Protein AF-A0A6L5EJZ2-F1 (afdb_monomer_lite)

Structure (mmCIF, N/CA/C/O backbone):
data_AF-A0A6L5EJZ2-F1
#
_entry.id   AF-A0A6L5EJZ2-F1
#
loop_
_atom_site.group_PDB
_atom_site.id
_atom_site.type_symbol
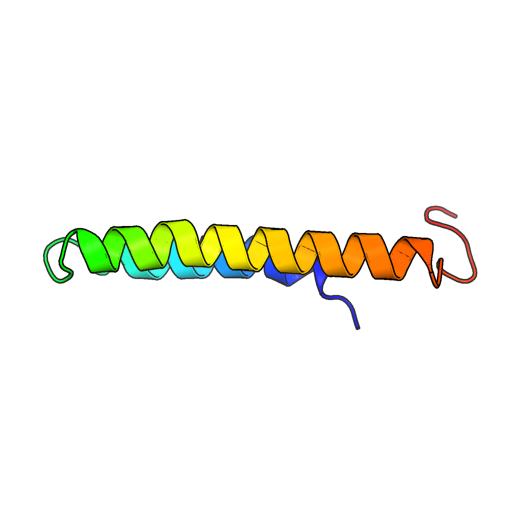_atom_site.label_atom_id
_atom_site.label_alt_id
_atom_site.label_comp_id
_atom_site.label_asym_id
_atom_site.label_entity_id
_atom_site.label_seq_id
_atom_site.pdbx_PDB_ins_code
_atom_site.Cartn_x
_atom_site.Cartn_y
_atom_site.Cartn_z
_atom_site.occupancy
_atom_site.B_iso_or_equiv
_atom_site.auth_seq_id
_atom_site.auth_comp_id
_atom_site.auth_asym_id
_atom_site.auth_atom_id
_atom_site.pdbx_PDB_model_num
ATOM 1 N N . MET A 1 1 ? 7.314 -8.915 -11.628 1.00 58.81 1 MET A N 1
ATOM 2 C CA . MET A 1 1 ? 6.006 -9.135 -10.959 1.00 58.81 1 MET A CA 1
ATOM 3 C C . MET A 1 1 ? 5.103 -7.935 -11.224 1.00 58.81 1 MET A C 1
ATOM 5 O O . MET A 1 1 ? 5.594 -6.819 -11.118 1.00 58.81 1 MET A O 1
ATOM 9 N N . ASN A 1 2 ? 3.823 -8.130 -11.562 1.00 83.88 2 ASN A N 1
ATOM 10 C CA . ASN A 1 2 ? 2.884 -7.017 -11.754 1.00 83.88 2 ASN A CA 1
ATOM 11 C C . ASN A 1 2 ? 2.362 -6.533 -10.390 1.00 83.88 2 ASN A C 1
ATOM 13 O O . ASN A 1 2 ? 1.561 -7.215 -9.758 1.00 83.88 2 ASN A O 1
ATOM 17 N N . LEU A 1 3 ? 2.846 -5.375 -9.935 1.00 92.88 3 LEU A N 1
ATOM 18 C CA . LEU A 1 3 ? 2.426 -4.750 -8.675 1.00 92.88 3 LEU A CA 1
ATOM 19 C C . LEU A 1 3 ? 1.357 -3.665 -8.875 1.00 92.88 3 LEU A C 1
ATOM 21 O O . LEU A 1 3 ? 0.899 -3.074 -7.903 1.00 92.88 3 LEU A O 1
ATOM 25 N N . LEU A 1 4 ? 0.938 -3.393 -10.116 1.00 93.06 4 LEU A N 1
ATOM 26 C CA . LEU A 1 4 ? 0.009 -2.300 -10.414 1.00 93.06 4 LEU A CA 1
ATOM 27 C C . LEU A 1 4 ? -1.337 -2.488 -9.716 1.00 93.06 4 LEU A C 1
ATOM 29 O O . LEU A 1 4 ? -1.908 -1.516 -9.231 1.00 93.06 4 LEU A O 1
ATOM 33 N N . PHE A 1 5 ? -1.819 -3.72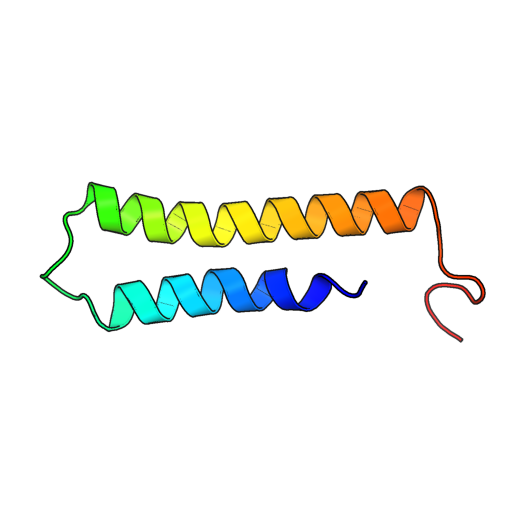6 -9.591 1.00 96.06 5 PHE A N 1
ATOM 34 C CA . PHE A 1 5 ? -3.103 -3.999 -8.943 1.00 96.06 5 PHE A CA 1
ATOM 35 C C . PHE A 1 5 ? -3.139 -3.582 -7.460 1.00 96.06 5 PHE A C 1
ATOM 37 O O . PHE A 1 5 ? -4.204 -3.237 -6.949 1.00 96.06 5 PHE A O 1
ATOM 44 N N . LEU A 1 6 ? -1.991 -3.540 -6.769 1.00 96.31 6 LEU A N 1
ATOM 45 C CA . LEU A 1 6 ? -1.914 -3.123 -5.362 1.00 96.31 6 LEU A CA 1
ATOM 46 C C . LEU A 1 6 ? -2.314 -1.654 -5.183 1.00 96.31 6 LEU A C 1
ATOM 48 O O . LEU A 1 6 ? -2.865 -1.307 -4.142 1.00 96.31 6 LEU A O 1
ATOM 52 N N . THR A 1 7 ? -2.109 -0.812 -6.204 1.00 96.31 7 THR A N 1
ATOM 53 C CA . THR A 1 7 ? -2.519 0.605 -6.175 1.00 96.31 7 THR A CA 1
ATOM 54 C C . THR A 1 7 ? -4.032 0.778 -6.017 1.00 96.31 7 THR A C 1
ATOM 56 O O . THR A 1 7 ? -4.484 1.802 -5.515 1.00 96.31 7 THR A O 1
ATOM 59 N N . PHE A 1 8 ? -4.807 -0.241 -6.397 1.00 97.19 8 PHE A N 1
ATOM 60 C CA . PHE A 1 8 ? -6.256 -0.285 -6.237 1.00 97.19 8 PHE A CA 1
ATOM 61 C C . PHE A 1 8 ? -6.701 -1.181 -5.074 1.00 97.19 8 PHE A C 1
ATOM 63 O O . PHE A 1 8 ? -7.676 -0.875 -4.389 1.00 97.19 8 PHE A O 1
ATOM 70 N N . VAL A 1 9 ? -5.987 -2.279 -4.810 1.00 98.00 9 VAL A N 1
ATOM 71 C CA . VAL A 1 9 ? -6.348 -3.200 -3.724 1.00 98.00 9 VAL A CA 1
ATOM 72 C C . VAL A 1 9 ? -6.111 -2.580 -2.351 1.00 98.00 9 VAL A C 1
ATOM 74 O O . VAL A 1 9 ? -6.959 -2.747 -1.480 1.00 98.00 9 VAL A O 1
ATOM 77 N N . PHE A 1 10 ? -5.021 -1.837 -2.133 1.00 98.12 10 PHE A N 1
ATOM 78 C CA . PHE A 1 10 ? -4.791 -1.216 -0.825 1.00 98.12 10 PHE A CA 1
ATOM 79 C C . PHE A 1 10 ? -5.909 -0.237 -0.429 1.00 98.12 10 PHE A C 1
ATOM 81 O O . PHE A 1 10 ? -6.452 -0.412 0.666 1.00 98.12 10 PHE A O 1
ATOM 88 N N . PRO A 1 11 ? -6.335 0.728 -1.274 1.00 98.19 11 PRO A N 1
ATOM 89 C CA . PRO A 1 11 ? -7.423 1.635 -0.927 1.00 98.19 11 PRO A CA 1
ATOM 90 C C . PRO A 1 11 ? -8.756 0.901 -0.807 1.00 98.19 11 PRO A C 1
ATOM 92 O O . PRO A 1 11 ? -9.554 1.246 0.059 1.00 98.19 11 PRO A O 1
ATOM 95 N N . LEU A 1 12 ? -8.989 -0.143 -1.614 1.00 98.25 12 LEU A N 1
ATOM 96 C CA . LEU A 1 12 ? -10.195 -0.965 -1.509 1.00 98.25 12 LEU A CA 1
ATOM 97 C C . LEU A 1 12 ? -10.270 -1.686 -0.157 1.00 98.25 12 LEU A C 1
ATOM 99 O O . LEU A 1 12 ? -11.313 -1.674 0.491 1.00 98.25 12 LEU A O 1
ATOM 103 N N . VAL A 1 13 ? -9.166 -2.275 0.303 1.00 98.12 13 VAL A N 1
ATOM 104 C CA . VAL A 1 13 ? -9.094 -2.909 1.626 1.00 98.12 13 VAL A CA 1
ATOM 105 C C . VAL A 1 13 ? -9.298 -1.871 2.729 1.00 98.12 13 VAL A C 1
ATOM 107 O O . VAL A 1 13 ? -10.089 -2.110 3.639 1.00 98.12 13 VAL A O 1
ATOM 110 N N . GLY A 1 14 ? -8.655 -0.702 2.632 1.00 97.19 14 GLY A N 1
ATOM 111 C CA . GLY A 1 14 ? -8.871 0.407 3.567 1.00 97.19 14 GLY A CA 1
ATOM 112 C C . GLY A 1 14 ? -10.341 0.834 3.630 1.00 97.19 14 GLY A C 1
ATOM 113 O O . GLY A 1 14 ? -10.912 0.950 4.714 1.00 97.19 14 GLY A O 1
ATOM 114 N N . PHE A 1 15 ? -10.985 0.976 2.471 1.00 97.56 15 PHE A N 1
ATOM 115 C CA . PHE A 1 15 ? -12.409 1.275 2.353 1.00 97.56 15 PHE A CA 1
ATOM 116 C C . PHE A 1 15 ? -13.288 0.209 3.017 1.00 97.56 15 PHE A C 1
ATOM 118 O O . PHE A 1 15 ? -14.177 0.561 3.793 1.00 97.56 15 PHE A O 1
ATOM 125 N N . LEU A 1 16 ? -13.051 -1.080 2.750 1.00 97.88 16 LEU A N 1
ATOM 126 C CA . LEU A 1 16 ? -13.838 -2.172 3.334 1.00 97.88 16 LEU A CA 1
ATOM 127 C C . LEU A 1 16 ? -13.683 -2.216 4.859 1.00 97.88 16 LEU A C 1
ATOM 129 O O . LEU A 1 16 ? -14.677 -2.328 5.576 1.00 97.88 16 LEU A O 1
ATOM 133 N N . LEU A 1 17 ? -12.454 -2.061 5.362 1.00 96.50 17 LEU A N 1
ATOM 134 C CA . LEU A 1 17 ? -12.178 -2.014 6.798 1.00 96.50 17 LEU A CA 1
ATOM 135 C C . LEU A 1 17 ? -12.931 -0.869 7.478 1.00 96.50 17 LEU A C 1
ATOM 137 O O . LEU A 1 17 ? -13.591 -1.093 8.492 1.00 96.50 17 LEU A O 1
ATOM 141 N N . LEU A 1 18 ? -12.873 0.345 6.926 1.00 96.56 18 LEU A N 1
ATOM 142 C CA . LEU A 1 18 ? -13.559 1.511 7.493 1.00 96.56 18 LEU A CA 1
ATOM 143 C C . LEU A 1 18 ? -15.086 1.399 7.381 1.00 96.56 18 LEU A C 1
ATOM 145 O O . LEU A 1 18 ? -15.801 1.703 8.334 1.00 96.56 18 LEU A O 1
ATOM 149 N N . SER A 1 19 ? -15.592 0.900 6.253 1.00 96.44 19 SER A N 1
ATOM 150 C CA . SER A 1 19 ? -17.033 0.758 6.012 1.00 96.44 19 SER A CA 1
ATOM 151 C C . SER A 1 19 ? -17.689 -0.239 6.970 1.00 96.44 19 SER A C 1
ATOM 153 O O . SER A 1 19 ? -18.797 0.006 7.446 1.00 96.44 19 SER A O 1
ATOM 155 N N . PHE A 1 20 ? -17.004 -1.339 7.303 1.00 95.56 20 PHE A N 1
ATOM 156 C CA . PHE A 1 20 ? -17.530 -2.370 8.207 1.00 95.56 20 PHE A CA 1
ATOM 157 C C . PHE A 1 20 ? -17.225 -2.133 9.693 1.00 95.56 20 PHE A C 1
ATOM 159 O O . PHE A 1 20 ? -17.774 -2.825 10.550 1.00 95.56 20 PHE A O 1
ATOM 166 N N . SER A 1 21 ? -16.381 -1.156 10.030 1.00 91.50 21 SER A N 1
ATOM 167 C CA . SER A 1 21 ? -15.973 -0.859 11.413 1.00 91.50 21 SER A CA 1
ATOM 168 C C . SER A 1 21 ? -16.629 0.390 12.006 1.00 91.50 21 SER A C 1
ATOM 170 O O . SER A 1 21 ? -16.195 0.871 13.056 1.00 91.50 21 SER A O 1
ATOM 172 N N . ARG A 1 22 ? -17.691 0.914 11.376 1.00 85.12 22 ARG A N 1
ATOM 173 C CA . ARG A 1 22 ? -18.374 2.144 11.804 1.00 85.12 22 ARG A CA 1
ATOM 174 C C . ARG A 1 22 ? -18.718 2.109 13.301 1.00 85.12 22 ARG A C 1
ATOM 176 O O . ARG A 1 22 ? -19.464 1.247 13.756 1.00 85.12 22 ARG A O 1
ATOM 183 N N . GLY A 1 23 ? -18.156 3.053 14.060 1.00 85.00 23 GLY A N 1
ATOM 184 C CA . GLY A 1 23 ? -18.360 3.187 15.509 1.00 85.00 23 GLY A CA 1
ATOM 185 C C . GLY A 1 23 ? -17.540 2.237 16.393 1.00 85.00 23 GLY A C 1
ATOM 186 O O . GLY A 1 23 ? -17.649 2.321 17.611 1.00 85.00 23 GLY A O 1
ATOM 187 N N . ARG A 1 24 ? -16.717 1.346 15.820 1.00 91.69 24 ARG A N 1
ATOM 188 C CA . ARG A 1 24 ? -15.859 0.410 16.574 1.00 91.69 24 ARG A CA 1
ATOM 189 C C . ARG A 1 24 ? -14.412 0.879 16.705 1.00 91.69 24 ARG A C 1
ATOM 191 O O . ARG A 1 24 ? -13.738 0.483 17.651 1.00 91.69 24 ARG A O 1
ATOM 198 N N . PHE A 1 25 ? -13.921 1.672 15.756 1.00 93.12 25 PHE A N 1
ATOM 199 C CA . PHE A 1 25 ? -12.550 2.183 15.754 1.00 93.12 25 PHE A CA 1
ATOM 200 C C . PHE A 1 25 ? -12.472 3.610 16.289 1.00 93.12 25 PHE A C 1
ATOM 202 O O . PHE A 1 25 ? -13.387 4.409 16.099 1.00 93.12 25 PHE A O 1
ATOM 209 N N . SER A 1 26 ? -11.353 3.928 16.946 1.00 95.44 26 SER A N 1
ATOM 210 C CA . SER A 1 26 ? -11.039 5.300 17.337 1.00 95.44 26 SER A CA 1
ATOM 211 C C . SER A 1 26 ? -1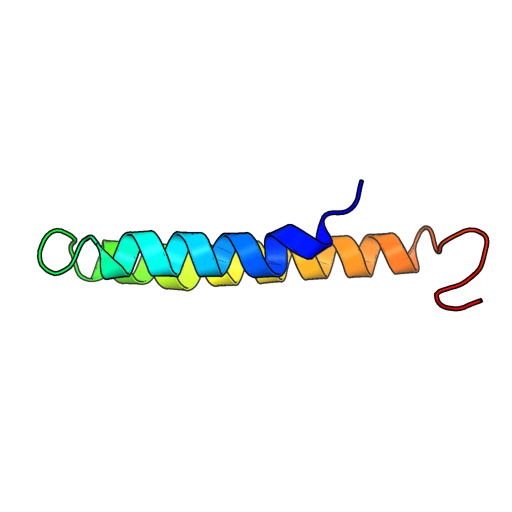0.742 6.159 16.107 1.00 95.44 26 SER A C 1
ATOM 213 O O . SER A 1 26 ? -10.396 5.656 15.033 1.0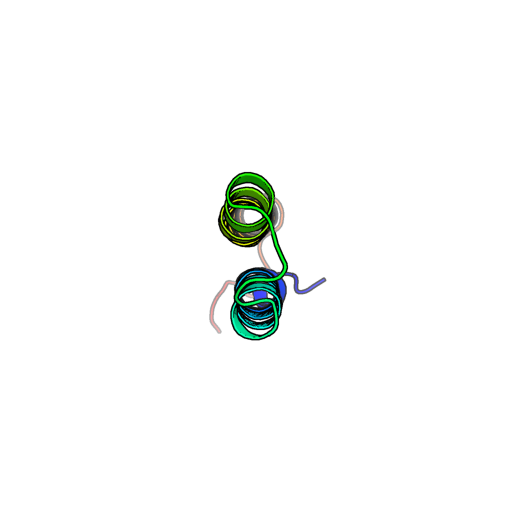0 95.44 26 SER A O 1
ATOM 215 N N . GLU A 1 27 ? -10.845 7.473 16.274 1.00 95.31 27 GLU A N 1
ATOM 216 C CA . GLU A 1 27 ? -10.604 8.447 15.207 1.00 95.31 27 GLU A CA 1
ATOM 217 C C . GLU A 1 27 ? -9.177 8.332 14.648 1.00 95.31 27 GLU A C 1
ATOM 219 O O . GLU A 1 27 ? -8.985 8.224 13.438 1.00 95.31 27 GLU A O 1
ATOM 224 N N . ASN A 1 28 ? -8.185 8.203 15.536 1.00 97.06 28 ASN A N 1
ATOM 225 C CA . ASN A 1 28 ? -6.781 8.020 15.161 1.00 97.06 28 ASN A CA 1
ATOM 226 C C . ASN A 1 28 ? -6.544 6.723 14.379 1.00 97.06 28 ASN A C 1
ATOM 228 O O . ASN A 1 28 ? -5.800 6.727 13.401 1.00 97.06 28 ASN A O 1
ATOM 232 N N . LEU A 1 29 ? -7.177 5.615 14.786 1.00 96.25 29 LEU A N 1
ATOM 233 C CA . LEU A 1 29 ? -7.040 4.339 14.082 1.00 96.25 29 LEU A CA 1
ATOM 234 C C . LEU A 1 29 ? -7.685 4.406 12.694 1.00 96.25 29 LEU A C 1
ATOM 236 O O . LEU A 1 29 ? -7.105 3.939 11.717 1.00 96.25 29 LEU A O 1
ATOM 240 N N . SER A 1 30 ? -8.857 5.034 12.600 1.00 96.38 30 SER A N 1
ATOM 241 C CA . SER A 1 30 ? -9.562 5.232 11.332 1.00 96.38 30 SER A CA 1
ATOM 242 C C . SER A 1 30 ? -8.745 6.103 10.371 1.00 96.38 30 SER A C 1
ATOM 244 O O . SER A 1 30 ? -8.604 5.765 9.195 1.00 96.38 30 SER A O 1
ATOM 246 N N . ALA A 1 31 ? -8.134 7.176 10.887 1.00 97.06 31 ALA A N 1
ATOM 247 C CA . ALA A 1 31 ? -7.228 8.032 10.130 1.00 97.06 31 ALA A CA 1
ATOM 248 C C . ALA A 1 31 ? -5.997 7.258 9.636 1.00 97.06 31 ALA A C 1
ATOM 250 O O . ALA A 1 31 ? -5.669 7.342 8.454 1.00 97.06 31 ALA A O 1
ATOM 251 N N . LEU A 1 32 ? -5.367 6.457 10.505 1.00 98.12 32 LEU A N 1
ATOM 252 C CA . LEU A 1 32 ? -4.226 5.596 10.170 1.00 98.12 32 LEU A CA 1
ATOM 253 C C . LEU A 1 32 ? -4.548 4.595 9.057 1.00 98.12 32 LEU A C 1
ATOM 255 O O . LEU A 1 32 ? -3.751 4.441 8.135 1.00 98.12 32 LEU A O 1
ATOM 259 N N . ILE A 1 33 ? -5.710 3.938 9.106 1.00 97.44 33 ILE A N 1
ATOM 260 C CA . ILE A 1 33 ? -6.142 2.994 8.062 1.00 97.44 33 ILE A CA 1
ATOM 261 C C . ILE A 1 33 ? -6.359 3.730 6.735 1.00 97.44 33 ILE A C 1
ATOM 263 O O . ILE A 1 33 ? -5.870 3.285 5.695 1.00 97.44 33 ILE A O 1
ATOM 267 N N . GLY A 1 34 ? -7.050 4.874 6.771 1.00 96.94 34 GLY A N 1
ATOM 268 C CA . GLY A 1 34 ? -7.302 5.696 5.590 1.00 96.94 34 GLY A CA 1
ATOM 269 C C . GLY A 1 34 ? -6.003 6.152 4.928 1.00 96.94 34 GLY A C 1
ATOM 270 O O . GLY A 1 34 ? -5.706 5.749 3.804 1.00 96.94 34 GLY A O 1
ATOM 271 N N . VAL A 1 35 ? -5.186 6.929 5.645 1.00 98.06 35 VAL A N 1
ATOM 272 C CA . VAL A 1 35 ? -3.927 7.468 5.107 1.00 98.06 35 VAL A CA 1
ATOM 273 C C . VAL A 1 35 ? -2.914 6.368 4.791 1.00 98.06 35 VAL A C 1
ATOM 275 O O . VAL A 1 35 ? -2.219 6.453 3.782 1.00 98.06 35 VAL A O 1
ATOM 278 N N . GLY A 1 36 ? -2.861 5.303 5.596 1.00 98.19 36 GLY A N 1
ATOM 279 C CA . GLY A 1 36 ? -1.956 4.175 5.393 1.00 98.19 36 GLY A CA 1
ATOM 280 C C . GLY A 1 36 ? -2.262 3.403 4.113 1.00 98.19 36 GLY A C 1
ATOM 281 O O . GLY A 1 36 ? -1.348 3.095 3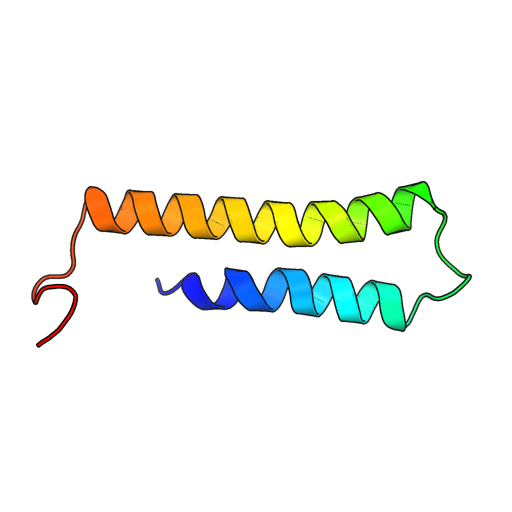.351 1.00 98.19 36 GLY A O 1
ATOM 282 N N . SER A 1 37 ? -3.540 3.148 3.820 1.00 98.12 37 SER A N 1
ATOM 283 C CA . SER A 1 37 ? -3.943 2.452 2.590 1.00 98.12 37 SER A CA 1
ATOM 284 C C . SER A 1 37 ? -3.587 3.235 1.318 1.00 98.12 37 SER A C 1
ATOM 286 O O . SER A 1 37 ? -3.037 2.679 0.361 1.00 98.12 37 SER A O 1
ATOM 288 N N . VAL A 1 38 ? -3.812 4.551 1.324 1.00 98.38 38 VAL A N 1
ATOM 289 C CA . VAL A 1 38 ? -3.432 5.444 0.220 1.00 98.38 38 VAL A CA 1
ATOM 290 C C . VAL A 1 38 ? -1.908 5.574 0.123 1.00 98.38 38 VAL A C 1
ATOM 292 O O . VAL A 1 38 ? -1.353 5.492 -0.971 1.00 98.38 38 VAL A O 1
ATOM 295 N N . GLY A 1 39 ? -1.211 5.695 1.256 1.00 98.31 39 GLY A N 1
ATOM 296 C CA . GLY A 1 39 ? 0.249 5.778 1.316 1.00 98.31 39 GLY A CA 1
ATOM 297 C C . GLY A 1 39 ? 0.944 4.537 0.751 1.00 98.31 39 GLY A C 1
ATOM 298 O O . GLY A 1 39 ? 1.867 4.662 -0.051 1.00 98.31 39 GLY A O 1
ATOM 299 N N . LEU A 1 40 ? 0.462 3.337 1.087 1.00 98.31 40 LEU A N 1
ATOM 300 C CA . LEU A 1 40 ? 0.972 2.079 0.525 1.00 98.31 40 LEU A CA 1
ATOM 301 C C . LEU A 1 40 ? 0.741 1.985 -0.991 1.00 98.31 40 LEU A C 1
ATOM 303 O O . LEU A 1 40 ? 1.605 1.498 -1.727 1.00 98.31 40 LEU A O 1
ATOM 307 N N . SER A 1 41 ? -0.391 2.501 -1.474 1.00 98.25 41 SER A N 1
ATOM 308 C CA . SER A 1 41 ? -0.691 2.585 -2.911 1.00 98.25 41 SER A CA 1
ATOM 309 C C . SER A 1 41 ? 0.289 3.499 -3.633 1.00 98.25 41 SER A C 1
ATOM 311 O O . SER A 1 41 ? 0.858 3.111 -4.652 1.00 98.25 41 SER A O 1
ATOM 313 N N . ALA A 1 42 ? 0.532 4.685 -3.071 1.00 98.31 42 ALA A N 1
ATOM 314 C CA . ALA A 1 42 ? 1.477 5.655 -3.607 1.00 98.31 42 ALA A CA 1
ATOM 315 C C . ALA A 1 42 ? 2.913 5.109 -3.615 1.00 98.31 42 ALA A C 1
ATOM 317 O O . ALA A 1 42 ? 3.604 5.217 -4.626 1.00 98.31 42 ALA A O 1
ATOM 318 N N . ALA A 1 43 ? 3.344 4.456 -2.531 1.00 98.25 43 ALA A N 1
ATOM 319 C CA . ALA A 1 43 ? 4.656 3.817 -2.452 1.00 98.25 43 ALA A CA 1
ATOM 320 C C . ALA A 1 43 ? 4.820 2.713 -3.509 1.00 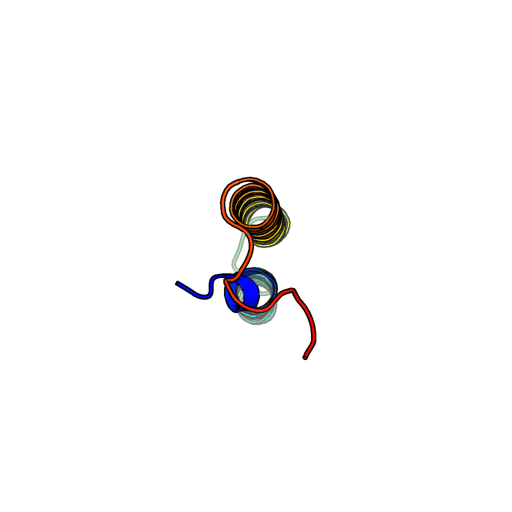98.25 43 ALA A C 1
ATOM 322 O O . ALA A 1 43 ? 5.862 2.610 -4.158 1.00 98.25 43 ALA A O 1
ATOM 323 N N . THR A 1 44 ? 3.771 1.918 -3.734 1.00 97.25 44 THR A N 1
ATOM 324 C CA . THR A 1 44 ? 3.794 0.872 -4.762 1.00 97.25 44 THR A CA 1
ATOM 325 C C . THR A 1 44 ? 3.869 1.465 -6.164 1.00 97.25 44 THR A C 1
ATOM 327 O O . THR A 1 44 ? 4.684 1.018 -6.968 1.00 97.25 44 THR A O 1
ATOM 330 N N . ALA A 1 45 ? 3.080 2.505 -6.446 1.00 96.88 45 ALA A N 1
ATOM 331 C CA . ALA A 1 45 ? 3.139 3.221 -7.716 1.00 96.88 45 ALA A CA 1
ATOM 332 C C . ALA A 1 45 ? 4.536 3.810 -7.964 1.00 96.88 45 ALA A C 1
ATOM 334 O O . ALA A 1 45 ? 5.094 3.615 -9.040 1.00 96.88 45 ALA A O 1
ATOM 335 N N . ALA A 1 46 ? 5.141 4.448 -6.957 1.00 97.44 46 ALA A N 1
ATOM 336 C CA . ALA A 1 46 ? 6.500 4.979 -7.047 1.00 97.44 46 ALA A CA 1
ATOM 337 C C . ALA A 1 46 ? 7.530 3.882 -7.362 1.00 97.44 46 ALA A C 1
ATOM 339 O O . ALA A 1 46 ? 8.385 4.066 -8.227 1.00 97.44 46 ALA A O 1
ATOM 340 N N . CYS A 1 47 ? 7.417 2.715 -6.720 1.00 95.56 47 CYS A N 1
ATOM 341 C CA . CYS A 1 47 ? 8.284 1.570 -6.992 1.00 95.56 47 CYS A CA 1
ATOM 342 C C . CYS A 1 47 ? 8.113 1.040 -8.426 1.00 95.56 47 CYS A C 1
ATOM 344 O O . CYS A 1 47 ? 9.101 0.769 -9.107 1.00 95.56 47 CYS A O 1
ATOM 346 N N . VAL A 1 48 ? 6.875 0.947 -8.924 1.00 94.19 48 VAL A N 1
ATOM 347 C CA . VAL A 1 48 ? 6.605 0.528 -10.309 1.00 94.19 48 VAL A CA 1
ATOM 348 C C . VAL A 1 48 ? 7.142 1.544 -11.318 1.00 94.19 48 VAL A C 1
ATOM 350 O O . VAL A 1 48 ? 7.751 1.144 -12.306 1.00 94.19 48 VAL A O 1
ATOM 353 N N . ILE A 1 49 ? 6.979 2.845 -11.059 1.00 94.00 49 ILE A N 1
ATOM 354 C CA . ILE A 1 49 ? 7.548 3.912 -11.895 1.00 94.00 49 ILE A CA 1
ATOM 355 C C . ILE A 1 49 ? 9.071 3.794 -11.935 1.00 94.00 49 ILE A C 1
ATOM 357 O O . ILE A 1 49 ? 9.662 3.842 -13.013 1.00 94.00 49 ILE A O 1
ATOM 361 N N . TRP A 1 50 ? 9.711 3.606 -10.779 1.00 94.75 50 TRP A N 1
ATOM 362 C CA . TRP A 1 50 ? 11.154 3.404 -10.707 1.00 94.75 50 TRP A CA 1
ATOM 363 C C . TRP A 1 50 ? 11.589 2.196 -11.542 1.00 94.75 50 TRP A C 1
ATOM 365 O O . TRP A 1 50 ? 12.455 2.332 -12.402 1.00 94.75 50 TRP A O 1
ATOM 375 N N . GLN A 1 51 ? 10.944 1.040 -11.347 1.00 91.69 51 GLN A N 1
ATOM 376 C CA . GLN A 1 51 ? 11.219 -0.189 -12.100 1.00 91.69 51 GLN A CA 1
ATOM 377 C C . GLN A 1 51 ? 11.072 0.006 -13.611 1.00 91.69 51 GLN A C 1
ATOM 379 O O . GLN A 1 51 ? 11.948 -0.403 -14.363 1.00 91.69 51 GLN A O 1
ATOM 384 N N . PHE A 1 52 ? 10.014 0.688 -14.051 1.00 90.31 52 PHE A N 1
ATOM 385 C CA . PHE A 1 52 ? 9.793 0.988 -15.463 1.00 90.31 52 PHE A CA 1
ATOM 386 C C . PHE A 1 52 ? 10.923 1.831 -16.075 1.00 90.31 52 PHE A C 1
ATOM 388 O O . PHE A 1 52 ? 11.295 1.612 -17.223 1.00 90.31 52 PHE A O 1
ATOM 395 N N . ASN A 1 53 ? 11.489 2.774 -15.314 1.00 91.00 53 ASN A N 1
ATOM 396 C CA . ASN A 1 53 ? 12.583 3.623 -15.793 1.00 91.00 53 ASN A CA 1
ATOM 397 C C . ASN A 1 53 ? 13.933 2.892 -15.831 1.00 91.00 53 ASN A C 1
ATOM 399 O O . ASN A 1 53 ? 14.721 3.132 -16.742 1.00 91.00 53 ASN A O 1
ATOM 403 N N . VAL A 1 54 ? 14.220 2.020 -14.856 1.00 92.75 54 VAL A N 1
ATOM 404 C CA . VAL A 1 54 ? 15.518 1.315 -14.780 1.00 92.75 54 VAL A CA 1
ATOM 405 C C . VAL A 1 54 ? 15.569 0.035 -15.613 1.00 92.75 54 VAL A C 1
ATOM 407 O O . VAL A 1 54 ? 16.651 -0.394 -16.003 1.00 92.75 54 VAL A O 1
ATOM 410 N N . ALA A 1 55 ? 14.418 -0.584 -15.871 1.00 88.00 55 ALA A N 1
ATOM 411 C CA . ALA A 1 55 ? 14.287 -1.827 -16.621 1.00 88.00 55 ALA A CA 1
ATOM 412 C C . ALA A 1 55 ? 12.998 -1.798 -17.467 1.00 88.00 55 ALA A C 1
ATOM 414 O O . ALA A 1 55 ? 12.014 -2.467 -17.131 1.00 88.00 55 ALA A O 1
ATOM 415 N N . PRO A 1 56 ? 12.967 -0.987 -18.541 1.00 82.31 56 PRO A N 1
ATOM 416 C CA . PRO A 1 56 ? 11.803 -0.899 -19.412 1.00 82.31 56 PRO A CA 1
ATOM 417 C C . PRO A 1 56 ? 11.507 -2.247 -20.101 1.00 82.31 56 PRO A C 1
ATOM 419 O O . PRO A 1 56 ? 12.436 -3.005 -20.389 1.00 82.31 56 PRO A O 1
ATOM 422 N N . PRO A 1 57 ? 10.228 -2.565 -20.382 1.00 82.19 57 PRO A N 1
ATOM 423 C CA . PRO A 1 57 ? 9.841 -3.820 -21.027 1.00 82.19 57 PRO A CA 1
ATOM 424 C C . PRO A 1 57 ? 10.474 -4.007 -22.413 1.00 82.19 57 PRO A C 1
ATOM 426 O O . PRO A 1 57 ? 10.574 -3.060 -23.192 1.00 82.19 57 PRO A O 1
ATOM 429 N N . GLU A 1 58 ? 10.795 -5.259 -22.748 1.00 73.88 58 GLU A N 1
ATOM 430 C CA . GLU A 1 58 ? 11.542 -5.684 -23.952 1.00 73.88 58 GLU A CA 1
ATOM 431 C C . GLU A 1 58 ? 10.824 -5.392 -25.292 1.00 73.88 58 GLU A C 1
ATOM 433 O O . GLU A 1 58 ? 11.398 -5.589 -26.358 1.00 73.88 58 GLU A O 1
ATOM 438 N N . GLY A 1 59 ? 9.585 -4.888 -25.252 1.00 71.94 59 GLY A N 1
ATOM 439 C CA . GLY A 1 59 ? 8.766 -4.523 -26.417 1.00 71.94 59 GLY A CA 1
ATOM 440 C C . GLY A 1 59 ? 8.161 -3.115 -26.357 1.00 71.94 59 GLY A C 1
ATOM 441 O O . GLY A 1 59 ? 7.254 -2.815 -27.127 1.00 71.94 59 GLY A O 1
ATOM 442 N N . GLY A 1 60 ? 8.629 -2.252 -25.445 1.00 65.94 60 GLY A N 1
ATOM 443 C CA . GLY A 1 60 ? 8.015 -0.944 -25.194 1.00 65.94 60 GLY A CA 1
ATOM 444 C C . GLY A 1 60 ? 6.706 -1.033 -24.395 1.00 65.94 60 GLY A C 1
ATOM 445 O O . GLY A 1 60 ? 6.272 -2.107 -23.983 1.00 65.94 60 GLY A O 1
ATOM 446 N N . ALA A 1 61 ? 6.086 0.117 -24.111 1.00 66.50 61 ALA A N 1
ATOM 447 C CA . ALA A 1 61 ? 4.841 0.182 -23.331 1.00 66.50 61 ALA A CA 1
ATOM 448 C C . ALA A 1 61 ? 3.578 -0.133 -24.157 1.00 66.50 61 ALA A C 1
ATOM 450 O O . ALA A 1 61 ? 2.514 -0.373 -23.590 1.00 66.50 61 ALA A O 1
ATOM 451 N N . TYR A 1 62 ? 3.693 -0.109 -25.483 1.00 63.62 62 TYR A N 1
ATOM 452 C CA . TYR A 1 62 ? 2.631 -0.383 -26.442 1.00 63.62 62 TYR A CA 1
ATOM 453 C C . TYR A 1 62 ? 3.257 -1.022 -27.686 1.00 63.62 62 TYR A C 1
ATOM 455 O O . TYR A 1 62 ? 4.326 -0.595 -28.126 1.00 63.62 62 TYR A O 1
ATOM 463 N N . SER A 1 63 ? 2.598 -2.052 -28.213 1.00 56.34 63 SER A N 1
ATOM 464 C CA . SER A 1 63 ? 2.917 -2.725 -29.477 1.00 56.34 63 SER A CA 1
ATOM 465 C C . SER A 1 63 ? 1.771 -2.511 -30.452 1.00 56.34 63 SER A C 1
ATOM 467 O O . SER A 1 63 ? 0.611 -2.599 -29.987 1.00 56.34 63 SER A O 1
#

pLDDT: mean 91.59, std 10.31, range [56.34, 98.38]

Foldseek 3Di:
DDLLVLLVVLQVVLVVVLVVCVPPDDPVVNVCSNVVSNVSSVVSVVVVVVCCVVPNDPVHPDD

Radius of gyration: 15.7 Å; chains: 1; bounding box: 34×18×47 Å

Secondary structure (DSSP, 8-state):
---TTHHHHHHHHHHHHHHHTTTTS-HHHHHHHHHHHHHHHHHHHHHHHHHHHHS--TT-S--

Organism: NCBI:txid2653932

Sequence (63 aa):
MNLLFLTFVFPLVGFLLLSFSRGRFSENLSALIGVGSVGLSAATAACVIWQFNVAPPEGGAYS